Protein AF-A0A4R0ER03-F1 (afdb_monomer_lite)

Radius of gyration: 16.02 Å; chains: 1; bounding box: 37×29×44 Å

pLDDT: mean 83.57, std 12.29, range [37.12, 93.69]

Structure (mmCIF, N/CA/C/O backbone):
data_AF-A0A4R0ER03-F1
#
_entry.id   AF-A0A4R0ER03-F1
#
loop_
_atom_site.group_PDB
_atom_site.id
_atom_site.type_symbol
_atom_site.label_atom_id
_atom_site.label_alt_id
_atom_site.label_comp_id
_atom_site.label_asym_id
_atom_site.label_entity_id
_atom_site.label_seq_id
_atom_site.pdbx_PDB_ins_code
_atom_site.Cartn_x
_atom_site.Cartn_y
_atom_site.Cartn_z
_atom_site.occupancy
_atom_site.B_iso_or_equiv
_atom_site.auth_seq_id
_atom_site.auth_comp_id
_atom_site.auth_asym_id
_atom_site.auth_atom_id
_atom_site.pdbx_PDB_model_num
ATOM 1 N N . MET A 1 1 ? 11.126 8.944 -19.580 1.00 78.94 1 MET A N 1
ATOM 2 C CA . MET A 1 1 ? 9.702 8.958 -19.193 1.00 78.94 1 MET A CA 1
ATOM 3 C C . MET A 1 1 ? 9.650 8.697 -17.706 1.00 78.94 1 MET A C 1
ATOM 5 O O . MET A 1 1 ? 10.318 7.769 -17.259 1.00 78.94 1 MET A O 1
ATOM 9 N N . LYS A 1 2 ? 8.956 9.545 -16.953 1.00 84.31 2 LYS A N 1
ATOM 10 C CA . LYS A 1 2 ? 8.769 9.357 -15.510 1.00 84.31 2 LYS A CA 1
ATOM 11 C C . LYS A 1 2 ? 7.741 8.250 -15.238 1.00 84.31 2 LYS A C 1
ATOM 13 O O . LYS A 1 2 ? 6.960 7.897 -16.121 1.00 8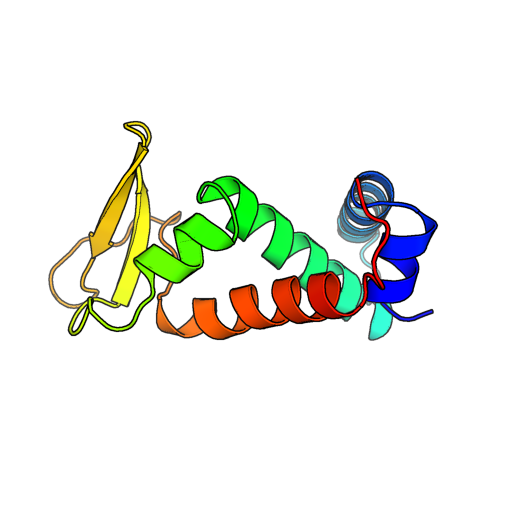4.31 2 LYS A O 1
ATOM 18 N N . ALA A 1 3 ? 7.736 7.701 -14.024 1.00 83.50 3 ALA A N 1
ATOM 19 C CA . ALA A 1 3 ? 6.836 6.611 -13.638 1.00 83.50 3 ALA A CA 1
ATOM 20 C C . ALA A 1 3 ? 5.347 6.967 -13.814 1.00 83.50 3 ALA A C 1
ATOM 22 O O . ALA A 1 3 ? 4.589 6.218 -14.426 1.00 83.50 3 ALA A O 1
ATOM 23 N N . ASN A 1 4 ? 4.947 8.146 -13.343 1.00 83.19 4 ASN A N 1
ATOM 24 C CA . ASN A 1 4 ? 3.595 8.684 -13.490 1.00 83.19 4 ASN A CA 1
ATOM 25 C C . ASN A 1 4 ? 3.194 8.893 -14.962 1.00 83.19 4 ASN A C 1
ATOM 27 O O . ASN A 1 4 ? 2.110 8.480 -15.362 1.00 83.19 4 ASN A O 1
ATOM 31 N N . GLU A 1 5 ? 4.080 9.448 -15.795 1.00 85.12 5 GLU A N 1
ATOM 32 C CA . GLU A 1 5 ? 3.847 9.596 -17.243 1.00 85.12 5 GLU A CA 1
ATOM 33 C C . GLU A 1 5 ? 3.613 8.244 -17.933 1.00 85.12 5 GLU A C 1
ATOM 35 O O . GLU A 1 5 ? 2.779 8.136 -18.832 1.00 85.12 5 GLU A O 1
ATOM 40 N N . PHE A 1 6 ? 4.337 7.202 -17.512 1.00 86.19 6 PHE A N 1
ATOM 41 C CA . PHE A 1 6 ? 4.168 5.856 -18.050 1.00 86.19 6 PHE A CA 1
ATOM 42 C C . PHE A 1 6 ? 2.779 5.295 -17.725 1.00 86.19 6 PHE A C 1
ATOM 44 O O . PHE A 1 6 ? 2.091 4.807 -18.623 1.00 86.19 6 PHE A O 1
ATOM 51 N N . VAL A 1 7 ? 2.352 5.394 -16.462 1.00 86.00 7 VAL A N 1
ATOM 52 C CA . VAL A 1 7 ? 1.028 4.924 -16.026 1.00 86.00 7 VAL A CA 1
ATOM 53 C C . VAL A 1 7 ? -0.085 5.712 -16.720 1.00 86.00 7 VAL A C 1
ATOM 55 O O . VAL A 1 7 ? -1.034 5.103 -17.200 1.00 86.00 7 VAL A O 1
ATOM 58 N N . LEU A 1 8 ? 0.049 7.035 -16.860 1.00 85.38 8 LEU A N 1
ATOM 5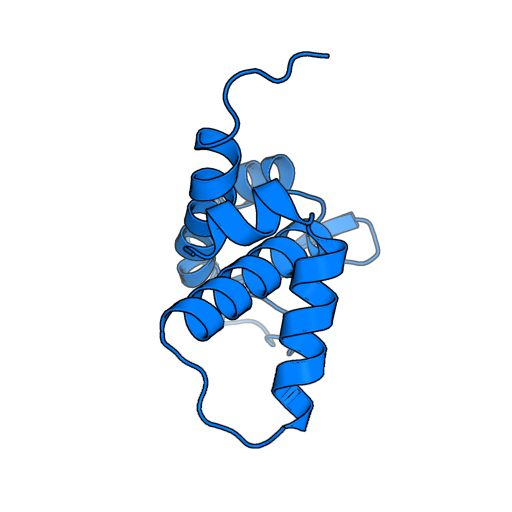9 C CA . LEU A 1 8 ? -0.927 7.863 -17.581 1.00 85.38 8 LEU A CA 1
ATOM 60 C C . LEU A 1 8 ? -1.060 7.459 -19.055 1.00 85.38 8 LEU A C 1
ATOM 62 O O . LEU A 1 8 ? -2.159 7.458 -19.602 1.00 85.38 8 LEU A O 1
ATOM 66 N N . LYS A 1 9 ? 0.054 7.110 -19.709 1.00 88.00 9 LYS A N 1
ATOM 67 C CA . LYS A 1 9 ? 0.065 6.781 -21.138 1.00 88.00 9 LYS A CA 1
ATOM 68 C C . LYS A 1 9 ? -0.403 5.357 -21.442 1.00 88.00 9 LYS A C 1
ATOM 70 O O . LYS A 1 9 ? -1.036 5.140 -22.472 1.00 88.00 9 LYS A O 1
ATOM 75 N N . TYR A 1 10 ? -0.045 4.387 -20.602 1.00 88.44 10 TYR A N 1
ATOM 76 C CA . TYR A 1 10 ? -0.236 2.959 -20.896 1.00 88.44 10 TYR A CA 1
ATOM 77 C C . TYR A 1 10 ? -1.166 2.234 -19.912 1.00 88.44 10 TYR A C 1
ATOM 79 O O . TYR A 1 10 ? -1.521 1.079 -20.147 1.00 88.44 10 TYR A O 1
ATOM 87 N N . GLY A 1 11 ? -1.571 2.894 -18.827 1.00 88.00 11 GLY A N 1
ATOM 88 C CA . GLY A 1 11 ? -2.426 2.341 -17.782 1.00 88.00 11 GLY A CA 1
ATOM 89 C C . GLY A 1 11 ? -1.690 1.471 -16.757 1.00 88.00 11 GLY A C 1
ATOM 90 O O . GLY A 1 11 ? -0.555 1.021 -16.957 1.00 88.00 11 GLY A O 1
ATOM 91 N N . TRP A 1 12 ? -2.377 1.197 -15.644 1.00 88.25 12 TRP A N 1
ATOM 92 C CA . TRP A 1 12 ? -1.865 0.374 -14.542 1.00 88.25 12 TRP A CA 1
ATOM 93 C C . TRP A 1 12 ? -1.529 -1.058 -14.965 1.00 88.25 12 TRP A C 1
ATOM 95 O O . TRP A 1 12 ? -0.512 -1.593 -14.533 1.00 88.25 12 TRP A O 1
ATOM 105 N N . ASP A 1 13 ? -2.317 -1.670 -15.851 1.00 90.00 13 ASP A N 1
ATOM 106 C CA . ASP A 1 13 ? -2.075 -3.049 -16.298 1.00 90.00 13 ASP A CA 1
ATOM 107 C C . ASP A 1 13 ? -0.776 -3.185 -17.097 1.00 90.00 13 ASP A C 1
ATOM 109 O O . ASP A 1 13 ? -0.050 -4.174 -16.975 1.00 90.00 13 ASP A O 1
ATOM 113 N N . ALA A 1 14 ? -0.440 -2.182 -17.911 1.00 88.81 14 ALA A N 1
ATOM 114 C CA . ALA A 1 14 ? 0.839 -2.151 -18.607 1.00 88.81 14 ALA A CA 1
ATOM 115 C C . ALA A 1 14 ? 2.005 -1.954 -17.629 1.00 88.81 14 ALA A C 1
ATOM 117 O O . ALA A 1 14 ? 3.017 -2.645 -17.749 1.00 88.81 14 ALA A O 1
ATOM 118 N N . ALA A 1 15 ? 1.850 -1.068 -16.640 1.00 89.94 15 ALA A N 1
ATOM 119 C CA . ALA A 1 15 ? 2.859 -0.836 -15.609 1.00 89.94 15 ALA A CA 1
ATOM 120 C C . ALA A 1 15 ? 3.127 -2.097 -14.773 1.00 89.94 15 ALA A C 1
ATOM 122 O O . ALA A 1 15 ? 4.283 -2.484 -14.607 1.00 89.94 15 ALA A O 1
ATOM 123 N N . LYS A 1 16 ? 2.071 -2.794 -14.337 1.00 90.88 16 LYS A N 1
ATOM 124 C CA . LYS A 1 16 ? 2.163 -4.072 -13.614 1.00 90.88 16 LYS A CA 1
ATOM 125 C C . LYS A 1 16 ? 2.911 -5.128 -14.420 1.00 90.88 16 LYS A C 1
ATOM 127 O O . LYS A 1 16 ? 3.867 -5.712 -13.919 1.00 90.88 16 LYS A O 1
ATOM 132 N N . ARG A 1 17 ? 2.539 -5.325 -15.691 1.00 89.25 17 ARG A N 1
ATOM 133 C CA . ARG A 1 17 ? 3.228 -6.279 -16.581 1.00 89.25 17 ARG A CA 1
ATOM 134 C C . ARG A 1 17 ? 4.705 -5.944 -16.756 1.00 89.25 17 ARG A C 1
ATOM 136 O O . ARG A 1 17 ? 5.537 -6.845 -16.736 1.00 89.25 17 ARG A O 1
ATOM 143 N N . LEU A 1 18 ? 5.042 -4.663 -16.909 1.00 88.38 18 LEU A N 1
ATOM 144 C CA . LEU A 1 18 ? 6.432 -4.238 -17.053 1.00 88.38 18 LEU A CA 1
ATOM 145 C C . LEU A 1 18 ? 7.246 -4.524 -15.782 1.00 88.38 18 LEU A C 1
ATOM 147 O O . LEU A 1 18 ? 8.347 -5.065 -15.870 1.00 88.38 18 LEU A O 1
ATOM 151 N N . VAL A 1 19 ? 6.697 -4.200 -14.608 1.00 88.56 19 VAL A N 1
ATOM 152 C CA . VAL A 1 19 ? 7.339 -4.479 -13.314 1.00 88.56 19 VAL A CA 1
ATOM 153 C C . VAL A 1 19 ? 7.516 -5.983 -13.102 1.00 88.56 19 VAL A C 1
ATOM 155 O O . VAL A 1 19 ? 8.588 -6.412 -12.674 1.00 88.56 19 VAL A O 1
ATOM 158 N N . GLU A 1 20 ? 6.516 -6.791 -13.449 1.00 87.69 20 GLU A N 1
ATOM 159 C CA . GLU A 1 20 ? 6.575 -8.248 -13.314 1.00 87.69 20 GLU A CA 1
ATOM 160 C C . GLU A 1 20 ? 7.632 -8.867 -14.237 1.00 87.69 20 GLU A C 1
ATOM 162 O O . GLU A 1 20 ? 8.470 -9.652 -13.789 1.00 87.69 20 GLU A O 1
ATOM 167 N N . ASN A 1 21 ? 7.679 -8.446 -15.503 1.00 85.38 21 ASN A N 1
ATOM 168 C CA . ASN A 1 21 ? 8.712 -8.884 -16.444 1.00 85.38 21 ASN A CA 1
ATOM 169 C C . ASN A 1 21 ? 10.114 -8.537 -15.931 1.00 85.38 21 ASN A C 1
ATOM 171 O O . ASN A 1 21 ? 11.033 -9.350 -16.005 1.00 85.38 21 ASN A O 1
ATOM 175 N N . ASN A 1 22 ? 10.273 -7.353 -15.342 1.00 84.12 22 ASN A N 1
ATOM 176 C CA . ASN A 1 22 ? 11.549 -6.900 -14.809 1.00 84.12 22 ASN A CA 1
ATOM 177 C C . ASN A 1 22 ? 12.057 -7.754 -13.635 1.00 84.12 22 ASN A C 1
ATOM 179 O O . ASN A 1 22 ? 13.266 -7.983 -13.557 1.00 84.12 22 ASN A O 1
ATOM 183 N N . LYS A 1 23 ? 11.177 -8.302 -12.781 1.00 78.25 23 LYS A N 1
ATOM 184 C CA . LYS A 1 23 ? 11.570 -9.211 -11.680 1.00 78.25 23 LYS A CA 1
ATOM 185 C C . LYS A 1 23 ? 12.328 -10.451 -12.172 1.00 78.25 23 LYS A C 1
ATOM 187 O O . LYS A 1 23 ? 13.211 -10.939 -11.476 1.00 78.25 23 LYS A O 1
ATOM 192 N N . HIS A 1 24 ? 12.022 -10.923 -13.379 1.00 75.50 24 HIS A N 1
ATOM 193 C CA . HIS A 1 24 ? 12.552 -12.170 -13.937 1.00 75.50 24 HIS A CA 1
ATOM 194 C C . HIS A 1 24 ? 13.841 -11.986 -14.752 1.00 75.50 24 HIS A C 1
ATOM 196 O O . HIS A 1 24 ? 14.455 -12.963 -15.169 1.00 75.50 24 HIS A O 1
ATOM 202 N N . THR A 1 25 ? 14.266 -10.742 -14.994 1.00 74.69 25 THR A N 1
ATOM 203 C CA . THR A 1 25 ? 15.389 -10.444 -15.904 1.00 74.69 25 THR A CA 1
ATOM 204 C C . THR A 1 25 ? 16.765 -10.419 -15.239 1.00 74.69 25 THR A C 1
ATOM 206 O O . THR A 1 25 ? 17.766 -10.356 -15.945 1.00 74.69 25 THR A O 1
ATOM 209 N N . GLY A 1 26 ? 16.847 -10.435 -13.902 1.00 73.00 26 GLY A N 1
ATOM 210 C CA . GLY A 1 26 ? 18.121 -10.405 -13.162 1.00 73.00 26 GLY A CA 1
ATOM 211 C C . GLY A 1 26 ? 18.976 -9.146 -13.382 1.00 73.00 26 GLY A C 1
ATOM 212 O O . GLY A 1 26 ? 20.111 -9.088 -12.915 1.00 73.00 26 GLY A O 1
ATOM 213 N N . ARG A 1 27 ? 18.455 -8.138 -14.095 1.00 83.25 27 ARG A N 1
ATOM 214 C CA . ARG A 1 27 ? 19.165 -6.900 -14.435 1.00 83.25 27 ARG A CA 1
ATOM 215 C C . ARG A 1 27 ? 18.949 -5.821 -13.380 1.00 83.25 27 ARG A C 1
ATOM 217 O O . ARG A 1 27 ? 17.891 -5.742 -12.756 1.00 83.25 27 ARG A O 1
ATOM 224 N N . THR A 1 28 ? 19.922 -4.926 -13.253 1.00 81.81 28 THR A N 1
ATOM 225 C CA . THR A 1 28 ? 19.773 -3.701 -12.463 1.00 81.81 28 THR A CA 1
ATOM 226 C C . THR A 1 28 ? 18.710 -2.804 -13.095 1.00 81.81 28 THR A C 1
ATOM 228 O O . THR A 1 28 ? 18.779 -2.494 -14.286 1.00 81.81 28 THR A O 1
ATOM 231 N N . LEU A 1 29 ? 17.722 -2.395 -12.299 1.00 83.31 29 LEU A N 1
ATOM 232 C CA . LEU A 1 29 ? 16.693 -1.450 -12.729 1.00 83.31 29 LEU A CA 1
ATOM 233 C C . LEU A 1 29 ? 17.279 -0.046 -12.826 1.00 83.31 29 LEU A C 1
ATOM 235 O O . LEU A 1 29 ? 18.042 0.380 -11.957 1.00 83.31 29 LEU A O 1
ATOM 239 N N . SER A 1 30 ? 16.886 0.692 -13.859 1.00 86.44 30 SER A N 1
ATOM 240 C CA . SER A 1 30 ? 17.171 2.120 -13.910 1.00 86.44 30 SER A CA 1
ATOM 241 C C . SER A 1 30 ? 16.395 2.862 -12.805 1.00 86.44 30 SER A C 1
ATOM 243 O O . SER A 1 30 ? 15.372 2.362 -12.324 1.00 86.44 30 SER A O 1
ATOM 245 N N . PRO A 1 31 ? 16.812 4.078 -12.408 1.00 85.88 31 PRO A N 1
ATOM 246 C CA . PRO A 1 31 ? 16.091 4.863 -11.403 1.00 85.88 31 PRO A CA 1
ATOM 247 C C . PRO A 1 31 ? 14.600 5.052 -11.723 1.00 85.88 31 PRO A C 1
ATOM 249 O O . PRO A 1 31 ? 13.759 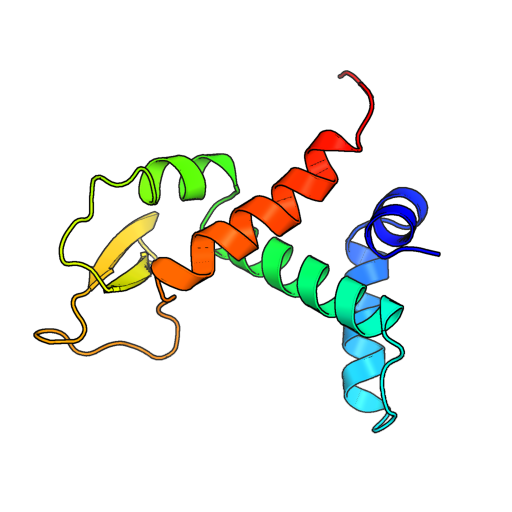4.909 -10.842 1.00 85.88 31 PRO A O 1
ATOM 252 N N . SER A 1 32 ? 14.250 5.280 -12.994 1.00 84.44 32 SER A N 1
ATOM 253 C CA . SER A 1 32 ? 12.852 5.435 -13.416 1.00 84.44 32 SER A CA 1
ATOM 254 C C . SER A 1 32 ? 12.053 4.131 -13.331 1.00 84.44 32 SER A C 1
ATOM 256 O O . SER A 1 32 ? 10.857 4.148 -13.060 1.00 84.44 32 SER A O 1
ATOM 258 N N . GLU A 1 33 ? 12.701 2.986 -13.565 1.00 85.25 33 GLU A N 1
ATOM 259 C CA . GLU A 1 33 ? 12.073 1.667 -13.417 1.00 85.25 33 GLU A CA 1
ATOM 260 C C . GLU A 1 33 ? 11.861 1.314 -11.944 1.00 85.25 33 GLU A C 1
ATOM 262 O O . GLU A 1 33 ? 10.853 0.699 -11.597 1.00 85.25 33 GLU A O 1
ATOM 267 N N . LEU A 1 34 ? 12.779 1.739 -11.073 1.00 87.81 34 LEU A N 1
ATOM 268 C CA . LEU A 1 34 ? 12.641 1.610 -9.626 1.00 87.81 34 LEU A CA 1
ATOM 269 C C . LEU A 1 34 ? 11.485 2.471 -9.095 1.00 87.81 34 LEU A C 1
ATOM 271 O O . LEU A 1 34 ? 10.698 2.001 -8.277 1.00 87.81 34 LEU A O 1
ATOM 275 N N . GLU A 1 35 ? 11.351 3.707 -9.582 1.00 88.75 35 GLU A N 1
ATOM 276 C CA . GLU A 1 35 ? 10.211 4.576 -9.264 1.00 88.75 35 GLU A CA 1
ATOM 277 C C . GLU A 1 35 ? 8.887 3.973 -9.734 1.00 88.75 35 GLU A C 1
ATOM 279 O O . GLU A 1 35 ? 7.920 3.961 -8.974 1.00 88.75 35 GLU A O 1
ATOM 284 N N . LEU A 1 36 ? 8.845 3.423 -10.952 1.00 89.50 36 LEU A N 1
ATOM 285 C CA . LEU A 1 36 ? 7.650 2.759 -11.471 1.00 89.50 36 LEU A CA 1
ATOM 286 C C . LEU A 1 36 ? 7.283 1.533 -10.636 1.00 89.50 36 LEU A C 1
ATOM 288 O O . LEU A 1 36 ? 6.117 1.353 -10.297 1.00 89.50 36 LEU A O 1
ATOM 292 N N . LYS A 1 37 ? 8.277 0.720 -10.264 1.00 90.81 37 LYS A N 1
ATOM 293 C CA . LYS A 1 37 ? 8.085 -0.418 -9.365 1.00 90.81 37 LYS A CA 1
ATOM 294 C C . LYS A 1 37 ? 7.487 0.029 -8.030 1.00 90.81 37 LYS A C 1
ATOM 296 O O . LYS A 1 37 ? 6.469 -0.522 -7.627 1.00 90.81 37 LYS A O 1
ATOM 301 N N . ARG A 1 38 ? 8.066 1.055 -7.393 1.00 90.81 38 ARG A N 1
ATOM 302 C CA . ARG A 1 38 ? 7.561 1.605 -6.124 1.00 90.81 38 ARG A CA 1
ATOM 303 C C . ARG A 1 38 ? 6.111 2.069 -6.250 1.00 90.81 38 ARG A C 1
ATOM 305 O O . ARG A 1 38 ? 5.289 1.720 -5.413 1.00 90.81 38 ARG A O 1
ATOM 312 N N . LEU A 1 39 ? 5.795 2.813 -7.310 1.00 90.75 39 LEU A N 1
ATOM 313 C CA . LEU A 1 39 ? 4.452 3.340 -7.548 1.00 90.75 39 LEU A CA 1
ATOM 314 C C . LEU A 1 39 ? 3.418 2.218 -7.746 1.00 90.75 39 LEU A C 1
ATOM 316 O O . LEU A 1 39 ? 2.331 2.278 -7.175 1.00 90.75 39 LEU A O 1
ATOM 320 N N . VAL A 1 40 ? 3.764 1.179 -8.514 1.00 91.56 40 VAL A N 1
ATOM 321 C CA . VAL A 1 40 ? 2.907 -0.004 -8.708 1.00 91.56 40 VAL A CA 1
ATOM 322 C C . VAL A 1 40 ? 2.688 -0.746 -7.390 1.00 91.56 40 VAL A C 1
ATOM 324 O O . VAL A 1 40 ? 1.548 -1.065 -7.066 1.00 91.56 40 VAL A O 1
ATOM 327 N N . GLU A 1 41 ? 3.743 -0.971 -6.606 1.00 91.69 41 GLU A N 1
ATOM 328 C CA . GLU A 1 41 ? 3.646 -1.639 -5.303 1.00 91.69 41 GLU A CA 1
ATOM 329 C C . GLU A 1 41 ? 2.769 -0.846 -4.322 1.00 91.69 41 GLU A C 1
ATOM 331 O O . GLU A 1 41 ? 1.908 -1.426 -3.661 1.00 91.69 41 GLU A O 1
ATOM 336 N N . SER A 1 42 ? 2.924 0.481 -4.264 1.00 91.38 42 SER A N 1
ATOM 337 C CA . SER A 1 42 ? 2.078 1.355 -3.443 1.00 91.38 42 SER A CA 1
ATOM 338 C C . SER A 1 42 ? 0.610 1.305 -3.863 1.00 91.38 42 SER A C 1
ATOM 340 O O . SER A 1 42 ? -0.262 1.143 -3.010 1.00 91.38 42 SER A O 1
ATOM 342 N N . HIS A 1 43 ? 0.332 1.381 -5.165 1.00 91.06 43 HIS A N 1
ATOM 343 C CA . HIS A 1 43 ? -1.027 1.293 -5.690 1.00 91.06 43 HIS A CA 1
ATOM 344 C C . HIS A 1 43 ? -1.675 -0.063 -5.374 1.00 91.06 43 HIS A C 1
ATOM 346 O O . HIS A 1 43 ? -2.792 -0.117 -4.868 1.00 91.06 43 HIS A O 1
ATOM 352 N N . GLU A 1 44 ? -0.977 -1.176 -5.613 1.00 92.00 44 GLU A N 1
ATOM 353 C CA . GLU A 1 44 ? -1.494 -2.513 -5.293 1.00 92.00 44 GLU A CA 1
ATOM 354 C C . GLU A 1 44 ? -1.761 -2.705 -3.802 1.00 92.00 44 GLU A C 1
ATOM 356 O O . GLU A 1 44 ? -2.724 -3.375 -3.424 1.00 92.00 44 GLU A O 1
ATOM 361 N N . LEU A 1 45 ? -0.918 -2.128 -2.950 1.00 91.75 45 LEU A N 1
ATOM 362 C CA . LEU A 1 45 ? -1.081 -2.218 -1.510 1.00 91.75 45 LEU A CA 1
ATOM 363 C C . LEU A 1 45 ? -2.310 -1.438 -1.026 1.00 91.75 45 LEU A C 1
ATOM 365 O O . LEU A 1 45 ? -3.078 -1.949 -0.212 1.00 91.75 45 LEU A O 1
ATOM 369 N N . VAL A 1 46 ? -2.532 -0.234 -1.558 1.00 91.94 46 VAL A N 1
ATOM 370 C CA . VAL A 1 46 ? -3.725 0.574 -1.264 1.00 91.94 46 VAL A CA 1
ATOM 371 C C . VAL A 1 46 ? -4.999 -0.129 -1.735 1.00 91.94 46 VAL A C 1
ATOM 373 O O . VAL A 1 46 ? -5.966 -0.211 -0.976 1.00 91.94 46 VAL A O 1
ATOM 376 N N . GLU A 1 47 ? -4.989 -0.706 -2.937 1.00 91.50 47 GLU A N 1
ATOM 377 C CA . GLU A 1 47 ? -6.116 -1.484 -3.465 1.00 91.50 47 GLU A CA 1
ATOM 378 C C . GLU A 1 47 ? -6.441 -2.695 -2.577 1.00 91.50 47 GLU A C 1
ATOM 380 O O . GLU A 1 47 ? -7.598 -2.911 -2.214 1.00 91.50 47 GLU A O 1
ATOM 385 N N . LYS A 1 48 ? -5.422 -3.444 -2.127 1.00 91.12 48 LYS A N 1
ATOM 386 C CA . LYS A 1 48 ? -5.594 -4.583 -1.201 1.00 91.12 48 LYS A CA 1
ATOM 387 C C . LYS A 1 48 ? -6.208 -4.188 0.142 1.00 91.12 48 LYS A C 1
ATOM 389 O O . LYS A 1 48 ? -6.871 -5.009 0.771 1.00 91.12 48 LYS A O 1
ATOM 394 N N . LEU A 1 49 ? -6.005 -2.950 0.582 1.00 91.88 49 LEU A N 1
ATOM 395 C CA . LEU A 1 49 ? -6.589 -2.415 1.812 1.00 91.88 49 LEU A CA 1
ATOM 396 C C . LEU A 1 49 ? -7.958 -1.752 1.586 1.00 91.88 49 LEU A C 1
ATOM 398 O O . LEU A 1 49 ? -8.550 -1.198 2.510 1.00 91.88 49 LEU A O 1
ATOM 402 N N . GLY A 1 50 ? -8.523 -1.863 0.385 1.00 90.19 50 GLY A N 1
ATOM 403 C CA . GLY A 1 50 ? -9.862 -1.367 0.082 1.00 90.19 50 GLY A CA 1
ATOM 404 C C . GLY A 1 50 ? -9.898 0.094 -0.364 1.00 90.19 50 GLY A C 1
ATOM 405 O O . GLY A 1 50 ? -10.928 0.745 -0.176 1.00 90.19 50 GLY A O 1
ATOM 406 N N . GLY A 1 51 ? -8.800 0.593 -0.940 1.00 91.38 51 GLY A N 1
ATOM 407 C CA . GLY A 1 51 ? -8.736 1.855 -1.679 1.00 91.38 51 GLY A CA 1
ATOM 408 C C . GLY A 1 51 ? -8.233 3.058 -0.875 1.00 91.38 51 GLY A C 1
ATOM 409 O O . GLY A 1 51 ? -8.274 3.086 0.359 1.00 91.38 51 GLY A O 1
ATOM 410 N N . LEU A 1 52 ? -7.780 4.088 -1.600 1.00 90.19 52 LEU A N 1
ATOM 411 C CA . LEU A 1 52 ? -7.067 5.251 -1.052 1.00 90.19 52 LEU A CA 1
ATOM 412 C C . LEU A 1 52 ? -7.861 5.983 0.034 1.00 90.19 52 LEU A C 1
ATOM 414 O O . LEU A 1 52 ? -7.372 6.179 1.145 1.00 90.19 52 LEU A O 1
ATOM 418 N N . GLU A 1 53 ? -9.115 6.326 -0.253 1.00 89.75 53 GLU A N 1
ATOM 419 C CA . GLU A 1 53 ? -9.986 7.047 0.683 1.00 89.75 53 GLU A CA 1
ATOM 420 C C . GLU A 1 53 ? -10.223 6.275 1.981 1.00 89.75 53 GLU A C 1
ATOM 422 O O . GLU A 1 53 ? -10.310 6.847 3.071 1.00 89.75 53 GLU A O 1
ATOM 427 N N . ARG A 1 54 ? -10.311 4.949 1.878 1.00 90.50 54 ARG A N 1
ATOM 428 C CA . ARG A 1 54 ? -10.540 4.085 3.028 1.00 90.50 54 ARG A CA 1
ATOM 429 C C . ARG A 1 54 ? -9.298 4.005 3.908 1.00 90.50 54 ARG A C 1
ATOM 431 O O . ARG A 1 54 ? -9.418 4.076 5.129 1.00 90.50 54 ARG A O 1
ATOM 438 N N . VAL A 1 55 ? -8.126 3.877 3.290 1.00 90.38 55 VAL A N 1
ATOM 439 C CA . VAL A 1 55 ? -6.825 3.878 3.971 1.00 90.38 55 VAL A CA 1
ATOM 440 C C . VAL A 1 55 ? -6.579 5.222 4.658 1.00 90.38 55 VAL A C 1
ATOM 442 O O . VAL A 1 55 ? -6.249 5.247 5.839 1.00 90.38 55 VAL A O 1
ATOM 445 N N . LYS A 1 56 ? -6.817 6.347 3.974 1.00 88.69 56 LYS A N 1
ATOM 446 C CA . LYS A 1 56 ? -6.645 7.693 4.548 1.00 88.69 56 LYS A CA 1
ATOM 447 C C . LYS A 1 56 ? -7.487 7.905 5.801 1.00 88.69 56 LYS A C 1
ATOM 449 O O . LYS A 1 56 ? -6.987 8.419 6.795 1.00 88.69 56 LYS A O 1
ATOM 454 N N . LYS A 1 57 ? -8.748 7.462 5.781 1.00 87.88 57 LYS A N 1
ATOM 455 C CA . LYS A 1 57 ? -9.631 7.512 6.959 1.00 87.88 57 LYS A CA 1
ATOM 456 C C . LYS A 1 57 ? -9.158 6.604 8.092 1.00 87.88 57 LYS A C 1
ATOM 458 O O . LYS A 1 57 ? -9.381 6.926 9.250 1.00 87.88 57 LYS A O 1
ATOM 463 N N . ALA A 1 58 ? -8.542 5.471 7.767 1.00 85.50 58 ALA A N 1
ATOM 464 C CA . ALA A 1 58 ? -8.022 4.544 8.764 1.00 85.50 58 ALA A CA 1
ATOM 465 C C . ALA A 1 58 ? -6.733 5.059 9.425 1.00 85.50 58 ALA A C 1
ATOM 467 O O . ALA A 1 58 ? -6.513 4.806 10.602 1.00 85.50 58 ALA A O 1
ATOM 468 N N . ILE A 1 59 ? -5.894 5.802 8.701 1.00 82.81 59 ILE A N 1
ATOM 469 C CA . ILE A 1 59 ? -4.575 6.268 9.171 1.00 82.81 59 ILE A CA 1
ATOM 470 C C . ILE A 1 59 ? -4.631 7.734 9.646 1.00 82.81 59 ILE A C 1
ATOM 472 O O . ILE A 1 59 ? -3.613 8.399 9.787 1.00 82.81 59 ILE A O 1
ATOM 476 N N . ASP A 1 60 ? -5.819 8.248 9.972 1.00 78.75 60 ASP A N 1
ATOM 477 C CA . ASP A 1 60 ? -6.090 9.656 10.315 1.00 78.75 60 ASP A CA 1
ATOM 478 C C . ASP A 1 60 ? -5.488 10.156 11.653 1.00 78.75 60 ASP A C 1
ATOM 480 O O . ASP A 1 60 ? -5.946 11.145 12.224 1.00 78.75 60 ASP A O 1
ATOM 484 N N . GLY A 1 61 ? -4.454 9.488 12.171 1.00 70.19 61 GLY A N 1
ATOM 485 C CA . GLY A 1 61 ? -3.732 9.872 13.384 1.00 70.19 61 GLY A CA 1
ATOM 486 C C . GLY A 1 61 ? -4.422 9.479 14.691 1.00 70.19 61 GLY A C 1
ATOM 487 O O . GLY A 1 61 ? -3.862 9.712 15.758 1.00 70.19 61 GLY A O 1
ATOM 488 N N . LYS A 1 62 ? -5.601 8.843 14.642 1.00 74.25 62 LYS A N 1
ATOM 489 C CA . LYS A 1 62 ? -6.326 8.389 15.845 1.00 74.25 62 LYS A CA 1
ATOM 490 C C . LYS A 1 62 ? -5.762 7.118 16.482 1.00 74.25 62 LYS A C 1
ATOM 492 O O . LYS A 1 62 ? -6.087 6.814 17.625 1.00 74.25 62 LYS A O 1
ATOM 497 N N . HIS A 1 63 ? -4.906 6.389 15.773 1.00 73.25 63 HIS A N 1
ATOM 498 C CA . HIS A 1 63 ? -4.362 5.095 16.196 1.00 73.25 63 HIS A CA 1
ATOM 499 C C . HIS A 1 63 ? -3.016 5.246 16.925 1.00 73.25 63 HIS A C 1
ATOM 501 O O . HIS A 1 63 ? -2.029 4.601 16.578 1.00 73.25 63 HIS A O 1
ATOM 507 N N . ILE A 1 64 ? -2.969 6.129 17.927 1.00 69.75 64 ILE A N 1
ATOM 508 C CA . ILE A 1 64 ? -1.775 6.353 18.756 1.00 69.75 64 ILE A CA 1
ATOM 509 C C . ILE A 1 64 ? -1.473 5.075 19.554 1.00 69.75 64 ILE A C 1
ATOM 511 O O . ILE A 1 64 ? -2.360 4.535 20.208 1.00 69.75 64 ILE A O 1
ATOM 515 N N . GLY A 1 65 ? -0.224 4.603 19.499 1.00 78.12 65 GLY A N 1
ATOM 516 C CA . GLY A 1 65 ? 0.236 3.384 20.181 1.00 78.12 65 GLY A CA 1
ATOM 517 C C . GLY A 1 65 ? 0.237 2.127 19.306 1.00 78.12 65 GLY A C 1
ATOM 518 O O . GLY A 1 65 ? 0.936 1.175 19.622 1.00 78.12 65 GLY A O 1
ATOM 519 N N . TYR A 1 66 ? -0.454 2.137 18.165 1.00 87.00 66 TYR A N 1
ATOM 520 C CA . TYR A 1 66 ? -0.359 1.049 17.194 1.00 87.00 66 TYR A CA 1
ATOM 521 C C . TYR A 1 66 ? 0.817 1.263 16.242 1.00 87.00 66 TYR A C 1
ATOM 523 O O . TYR A 1 66 ? 1.177 2.389 15.896 1.00 87.00 66 TYR A O 1
ATOM 531 N N . THR A 1 67 ? 1.399 0.160 15.781 1.00 89.25 67 THR A N 1
ATOM 532 C CA . THR A 1 67 ? 2.554 0.166 14.869 1.00 89.25 67 THR A CA 1
ATOM 533 C C . THR A 1 67 ? 2.218 -0.450 13.522 1.00 89.25 67 THR A C 1
ATOM 535 O O . THR A 1 67 ? 2.724 0.012 12.500 1.00 89.25 67 THR A 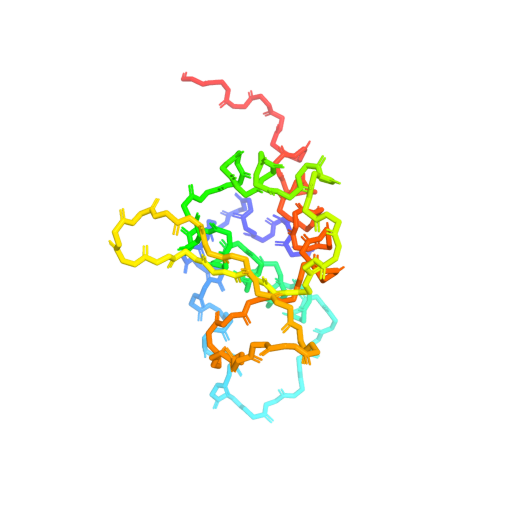O 1
ATOM 538 N N . HIS A 1 68 ? 1.333 -1.449 13.504 1.00 91.44 68 HIS A N 1
ATOM 539 C CA . HIS A 1 68 ? 0.961 -2.182 12.305 1.00 91.44 68 HIS A CA 1
ATOM 540 C C . HIS A 1 68 ? -0.551 -2.242 12.135 1.00 91.44 68 HIS A C 1
ATOM 542 O O . HIS A 1 68 ? -1.312 -2.111 13.092 1.00 91.44 68 HIS A O 1
ATOM 548 N N . PHE A 1 69 ? -0.993 -2.460 10.903 1.00 92.81 69 PHE A N 1
ATOM 549 C CA . PHE A 1 69 ? -2.395 -2.683 10.602 1.00 92.81 69 PHE A CA 1
ATOM 550 C C . PHE A 1 69 ? -2.570 -3.569 9.370 1.00 92.81 69 PHE A C 1
ATOM 552 O O . PHE A 1 69 ? -1.682 -3.676 8.525 1.00 92.81 69 PHE A O 1
ATOM 559 N N . TYR A 1 70 ? -3.729 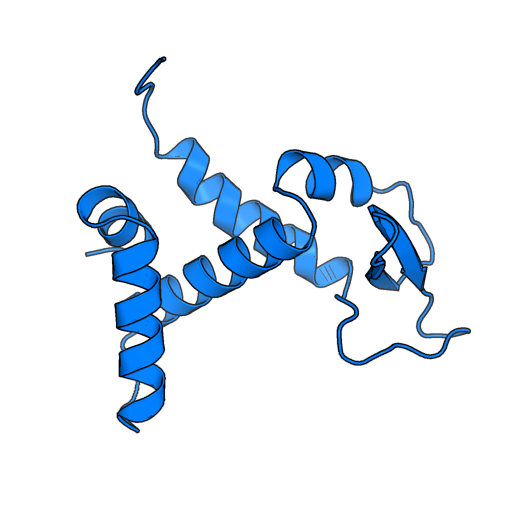-4.203 9.250 1.00 92.88 70 TYR A N 1
ATOM 560 C CA . TYR A 1 70 ? -4.123 -4.921 8.041 1.00 92.88 70 TYR A CA 1
ATOM 561 C C . TYR A 1 70 ? -5.639 -4.901 7.862 1.00 92.88 70 TYR A C 1
ATOM 563 O O . TYR A 1 70 ? -6.391 -4.631 8.802 1.00 92.88 70 TYR A O 1
ATOM 571 N N . LEU A 1 71 ? -6.097 -5.187 6.642 1.00 93.69 71 LEU A N 1
ATOM 572 C CA . LEU A 1 71 ? -7.510 -5.405 6.355 1.00 93.69 71 LEU A CA 1
ATOM 573 C C . LEU A 1 71 ? -7.833 -6.893 6.528 1.00 93.69 71 LEU A C 1
ATOM 575 O O . LEU A 1 71 ? -7.363 -7.731 5.760 1.00 93.69 71 LEU A O 1
ATOM 579 N N . HIS A 1 72 ? -8.634 -7.225 7.536 1.00 93.00 72 HIS A N 1
ATOM 580 C CA . HIS A 1 72 ? -9.085 -8.593 7.765 1.00 93.00 72 HIS A CA 1
ATOM 581 C C . HIS A 1 72 ? -10.142 -9.002 6.722 1.00 93.00 72 HIS A C 1
ATOM 583 O O . HIS A 1 72 ? -10.854 -8.162 6.170 1.00 93.00 72 HIS A O 1
ATOM 589 N N . SER A 1 73 ? -10.294 -10.307 6.477 1.00 89.62 73 SER A N 1
ATOM 590 C CA . SER A 1 73 ? -11.215 -10.870 5.470 1.00 89.62 73 SER A CA 1
ATOM 591 C C . SER A 1 73 ? -12.691 -10.507 5.688 1.00 89.62 73 SER A C 1
ATOM 593 O O . SER A 1 73 ? -13.474 -10.476 4.745 1.00 89.62 73 SER A O 1
ATOM 595 N N . ASN A 1 74 ? -13.070 -10.166 6.922 1.00 92.12 74 ASN A N 1
ATOM 596 C CA . ASN A 1 74 ? -14.395 -9.633 7.268 1.00 92.12 74 ASN A CA 1
ATOM 597 C C . ASN A 1 74 ? -14.581 -8.147 6.888 1.00 92.12 74 ASN A C 1
ATOM 599 O O . ASN A 1 74 ? -15.591 -7.540 7.245 1.00 92.12 74 ASN A O 1
ATOM 603 N N . GLY A 1 75 ? -13.594 -7.545 6.222 1.00 89.81 75 GLY A N 1
ATOM 604 C CA . GLY A 1 75 ? -13.607 -6.162 5.773 1.00 89.81 75 GLY A CA 1
ATOM 605 C C . GLY A 1 75 ? -13.363 -5.138 6.878 1.00 89.81 75 GLY A C 1
ATOM 606 O O . GLY A 1 75 ? -13.690 -3.974 6.669 1.00 89.81 75 GLY A O 1
ATOM 607 N N . ARG A 1 76 ? -12.830 -5.513 8.047 1.00 91.25 76 ARG A N 1
ATOM 608 C CA . ARG A 1 76 ? -12.477 -4.568 9.121 1.00 91.25 76 ARG A CA 1
ATOM 609 C C . ARG A 1 76 ? -10.967 -4.394 9.221 1.00 91.25 76 ARG A C 1
ATOM 611 O O . ARG A 1 76 ? -10.221 -5.353 9.046 1.00 91.25 76 ARG A O 1
ATOM 618 N N . TYR A 1 77 ? -10.532 -3.173 9.522 1.00 92.19 77 TYR A N 1
ATOM 619 C CA . TYR A 1 77 ? -9.137 -2.935 9.867 1.00 92.19 77 TYR A CA 1
ATOM 620 C C . TYR A 1 77 ? -8.844 -3.465 11.261 1.00 92.19 77 TYR A C 1
ATOM 622 O O . TYR A 1 77 ? -9.630 -3.266 12.189 1.00 92.19 77 TYR A O 1
ATOM 630 N N . VAL A 1 78 ? -7.700 -4.122 11.382 1.00 91.69 78 VAL A N 1
ATOM 631 C CA . VAL A 1 78 ? -7.132 -4.567 12.647 1.00 91.69 78 VAL A CA 1
ATOM 632 C C . VAL A 1 78 ? -5.837 -3.801 12.842 1.00 91.69 78 VAL A C 1
ATOM 634 O O . VAL A 1 78 ? -5.017 -3.749 11.927 1.00 91.69 78 VAL A O 1
ATOM 637 N N . PHE A 1 79 ? -5.678 -3.206 14.018 1.00 91.88 79 PHE A N 1
ATOM 638 C CA . PHE A 1 79 ? -4.489 -2.462 14.416 1.00 91.88 79 PHE A CA 1
ATOM 639 C C . PHE A 1 79 ? -3.761 -3.245 15.500 1.00 91.88 79 PHE A C 1
ATOM 641 O O . PHE A 1 79 ? -4.404 -3.797 16.390 1.00 91.88 79 PHE A O 1
ATOM 648 N N . LEU A 1 80 ? -2.439 -3.311 15.381 1.00 91.19 80 LEU A N 1
ATOM 649 C CA . LEU A 1 80 ? -1.569 -4.135 16.210 1.00 91.19 80 LEU A CA 1
ATOM 650 C C . LEU A 1 80 ? -0.423 -3.299 16.775 1.00 91.19 80 LEU A C 1
ATOM 652 O O . LEU A 1 80 ? 0.135 -2.424 16.096 1.00 91.19 80 LEU A O 1
ATOM 656 N N . ASP A 1 81 ? -0.068 -3.583 18.018 1.00 88.31 81 ASP A N 1
ATOM 657 C CA . ASP A 1 81 ? 1.097 -3.023 18.688 1.00 88.31 81 ASP A CA 1
ATOM 658 C C . ASP A 1 81 ? 2.252 -4.034 18.663 1.00 88.31 81 ASP A C 1
ATOM 660 O O . ASP A 1 81 ? 2.121 -5.169 19.106 1.00 88.31 81 ASP A O 1
ATOM 664 N N . HIS A 1 82 ? 3.416 -3.610 18.171 1.00 83.25 82 HIS A N 1
ATOM 665 C CA . HIS A 1 82 ? 4.615 -4.438 18.066 1.00 83.25 82 HIS A CA 1
ATOM 666 C C . HIS A 1 82 ? 5.143 -4.874 19.440 1.00 83.25 82 HIS A C 1
ATOM 668 O O . HIS A 1 82 ? 5.876 -5.855 19.534 1.00 83.25 82 HIS A O 1
ATOM 674 N N . TYR A 1 83 ? 4.802 -4.147 20.506 1.00 78.88 83 TYR A N 1
ATOM 675 C CA . TYR A 1 83 ? 5.245 -4.475 21.860 1.00 78.88 83 TYR A CA 1
ATOM 676 C C . TYR A 1 83 ? 4.372 -5.525 22.556 1.00 78.88 83 TYR A C 1
ATOM 678 O O . TYR A 1 83 ? 4.823 -6.115 23.538 1.00 78.88 83 TYR A O 1
ATOM 686 N N . VAL A 1 84 ? 3.146 -5.754 22.077 1.00 79.69 84 VAL A N 1
ATOM 687 C CA . VAL A 1 84 ? 2.139 -6.560 22.790 1.00 79.69 84 VAL A CA 1
ATOM 688 C C . VAL A 1 84 ? 1.558 -7.678 21.921 1.00 79.69 84 VAL A C 1
ATOM 690 O O . VAL A 1 84 ? 1.221 -8.739 22.444 1.00 79.69 84 VAL A O 1
ATOM 693 N N . ASP A 1 85 ? 1.488 -7.483 20.604 1.00 87.44 85 ASP A N 1
ATOM 694 C CA . ASP A 1 85 ? 0.817 -8.390 19.679 1.00 87.44 85 ASP A CA 1
ATOM 695 C C . ASP A 1 85 ? 1.791 -9.203 18.816 1.00 87.44 85 ASP A C 1
ATOM 697 O O . ASP A 1 85 ? 2.899 -8.781 18.480 1.00 87.44 85 ASP A O 1
ATOM 701 N N . PHE A 1 86 ? 1.327 -10.373 18.371 1.00 88.56 86 PHE A N 1
ATOM 702 C CA . PHE A 1 86 ? 1.947 -11.077 17.252 1.00 88.56 86 PHE A CA 1
ATOM 703 C C . PHE A 1 86 ? 1.643 -10.330 15.949 1.00 88.56 86 PHE A C 1
ATOM 705 O O . PHE A 1 86 ? 0.478 -10.155 15.585 1.00 88.56 86 PHE A O 1
ATOM 712 N N . ILE A 1 87 ? 2.690 -9.927 15.229 1.00 90.31 87 ILE A N 1
ATOM 713 C CA . ILE A 1 87 ? 2.564 -9.229 13.948 1.00 90.31 87 ILE A CA 1
ATOM 714 C C . ILE A 1 87 ? 2.604 -10.260 12.815 1.00 90.31 87 ILE A C 1
ATOM 716 O O . ILE A 1 87 ? 3.654 -10.857 12.581 1.00 90.31 87 ILE A O 1
ATOM 720 N N . PRO A 1 88 ? 1.489 -10.497 12.103 1.00 90.19 88 PRO A N 1
ATOM 721 C CA . PRO A 1 88 ? 1.494 -11.412 10.976 1.00 90.19 88 PRO A CA 1
ATOM 722 C C . PRO A 1 88 ? 2.222 -10.789 9.778 1.00 90.19 88 PRO A C 1
ATOM 724 O O . PRO A 1 88 ? 2.158 -9.579 9.571 1.00 90.19 88 PRO A O 1
ATOM 727 N N . ASP A 1 89 ? 2.821 -11.622 8.926 1.00 89.25 89 ASP A N 1
ATOM 728 C CA . ASP A 1 89 ? 3.661 -11.187 7.792 1.00 89.25 89 ASP A CA 1
ATOM 729 C C . ASP A 1 89 ? 2.969 -10.239 6.797 1.00 89.25 89 ASP A C 1
ATOM 731 O O . ASP A 1 89 ? 3.621 -9.491 6.071 1.00 89.25 89 ASP A O 1
ATOM 735 N N . HIS A 1 90 ? 1.637 -10.272 6.727 1.00 88.50 90 HIS A N 1
ATOM 736 C CA . HIS A 1 90 ? 0.857 -9.413 5.836 1.00 88.50 90 HIS A CA 1
ATOM 737 C C . HIS A 1 90 ? 0.475 -8.064 6.466 1.00 88.50 90 HIS A C 1
ATOM 739 O O . HIS A 1 90 ? -0.091 -7.213 5.771 1.00 88.50 90 HIS A O 1
ATOM 745 N N . ALA A 1 91 ? 0.757 -7.853 7.755 1.00 91.94 91 ALA A N 1
ATOM 746 C CA . ALA A 1 91 ? 0.505 -6.584 8.419 1.00 91.94 91 ALA A CA 1
ATOM 747 C C . ALA A 1 91 ? 1.477 -5.504 7.942 1.00 91.94 91 ALA A C 1
ATOM 749 O O . ALA A 1 91 ? 2.651 -5.744 7.679 1.00 91.94 91 ALA A O 1
ATOM 750 N N . GLN A 1 92 ? 0.957 -4.290 7.812 1.00 91.50 92 GLN A N 1
ATOM 751 C CA . GLN A 1 92 ? 1.667 -3.153 7.253 1.00 91.50 92 GLN A CA 1
ATOM 752 C C . GLN A 1 92 ? 2.033 -2.166 8.346 1.00 91.50 92 GLN A C 1
ATOM 754 O O . GLN A 1 92 ? 1.194 -1.826 9.176 1.00 91.50 92 GLN A O 1
ATOM 759 N N . HIS A 1 93 ? 3.265 -1.665 8.327 1.00 89.56 93 HIS A N 1
ATOM 760 C CA . HIS A 1 93 ? 3.710 -0.671 9.295 1.00 89.56 93 HIS A CA 1
ATOM 761 C C . HIS A 1 93 ? 3.057 0.696 9.019 1.00 89.56 93 HIS A C 1
ATOM 763 O O . HIS A 1 93 ? 3.234 1.279 7.945 1.00 89.56 93 HIS A O 1
ATOM 769 N N . ILE A 1 94 ? 2.358 1.253 10.010 1.00 87.44 94 ILE A N 1
ATOM 770 C CA . ILE A 1 94 ? 1.592 2.508 9.903 1.00 87.44 94 ILE A CA 1
ATOM 771 C C . ILE A 1 94 ? 2.504 3.672 9.492 1.00 87.44 94 ILE A C 1
ATOM 773 O O . ILE A 1 94 ? 2.178 4.442 8.591 1.00 87.44 94 ILE A O 1
ATOM 777 N N . GLY A 1 95 ? 3.699 3.762 10.085 1.00 82.75 95 GLY A N 1
ATOM 778 C CA . GLY A 1 95 ? 4.665 4.825 9.777 1.00 82.75 95 GLY A CA 1
ATOM 779 C C . GLY A 1 95 ? 5.168 4.837 8.325 1.00 82.75 95 GLY A C 1
ATOM 780 O O . GLY A 1 95 ? 5.548 5.892 7.823 1.00 82.75 95 GLY A O 1
ATOM 781 N N . MET A 1 96 ? 5.138 3.699 7.619 1.00 84.94 96 MET A N 1
ATOM 782 C CA . MET A 1 96 ? 5.531 3.640 6.204 1.00 84.94 96 MET A CA 1
ATOM 783 C C . MET A 1 96 ? 4.387 4.060 5.275 1.00 84.94 96 MET A C 1
ATOM 785 O O . MET A 1 96 ? 4.619 4.427 4.122 1.00 84.94 96 MET A O 1
ATOM 789 N N . PHE A 1 97 ? 3.152 4.043 5.776 1.00 87.69 97 PHE A N 1
ATOM 790 C CA . PHE A 1 97 ? 1.963 4.191 4.953 1.00 87.69 97 PHE A CA 1
ATOM 791 C C . PHE A 1 97 ? 1.698 5.619 4.485 1.00 87.69 97 PHE A C 1
ATOM 793 O O . PHE A 1 97 ? 1.141 5.805 3.409 1.00 87.69 97 PHE A O 1
ATOM 800 N N . ASN A 1 98 ? 2.176 6.630 5.212 1.00 84.50 98 ASN A N 1
ATOM 801 C CA . ASN A 1 98 ? 2.110 8.018 4.744 1.00 84.50 98 ASN A CA 1
ATOM 802 C C . ASN A 1 98 ? 2.845 8.203 3.409 1.00 84.50 98 ASN A C 1
ATOM 804 O O . ASN A 1 98 ? 2.386 8.947 2.548 1.00 84.50 98 ASN A O 1
ATOM 808 N N . LYS A 1 99 ? 3.958 7.485 3.206 1.00 87.00 99 LYS A N 1
ATOM 809 C CA . LYS A 1 99 ? 4.696 7.510 1.938 1.00 87.00 99 LYS A CA 1
ATOM 810 C C . LYS A 1 99 ? 3.930 6.799 0.823 1.00 87.00 99 LYS A C 1
ATOM 812 O O . LYS A 1 99 ? 3.891 7.305 -0.288 1.00 87.00 99 LYS A O 1
ATOM 817 N N . VAL A 1 100 ? 3.299 5.668 1.134 1.00 89.56 100 VAL A N 1
ATOM 818 C CA . VAL A 1 100 ? 2.449 4.921 0.192 1.00 89.56 100 VAL A CA 1
ATOM 819 C C . VAL A 1 100 ? 1.263 5.777 -0.264 1.00 89.56 100 VAL A C 1
ATOM 821 O O . VAL A 1 100 ? 0.998 5.863 -1.458 1.00 89.56 100 VAL A O 1
ATOM 824 N N . ILE A 1 101 ? 0.588 6.451 0.673 1.00 88.50 101 ILE A N 1
ATOM 825 C CA . ILE A 1 101 ? -0.502 7.390 0.376 1.00 88.50 101 ILE A CA 1
ATOM 826 C C . ILE A 1 101 ? 0.014 8.521 -0.515 1.00 88.50 101 ILE A C 1
ATOM 828 O O . ILE A 1 101 ? -0.561 8.759 -1.571 1.00 88.50 101 ILE A O 1
ATOM 832 N N . ALA A 1 102 ? 1.120 9.167 -0.136 1.00 86.50 102 ALA A N 1
ATOM 833 C CA . ALA A 1 102 ? 1.695 10.266 -0.907 1.00 86.50 102 ALA A CA 1
ATOM 834 C C . ALA A 1 102 ? 2.116 9.843 -2.325 1.00 86.50 102 ALA A C 1
ATOM 836 O O . ALA A 1 102 ? 1.920 10.603 -3.271 1.00 86.50 102 ALA A O 1
ATOM 837 N N . ASP A 1 103 ? 2.662 8.636 -2.494 1.00 86.94 103 ASP A N 1
ATOM 838 C CA . ASP A 1 103 ? 3.025 8.095 -3.805 1.00 86.94 103 ASP A CA 1
ATOM 839 C C . ASP A 1 103 ? 1.785 7.974 -4.709 1.00 86.94 103 ASP A C 1
ATOM 841 O O . ASP A 1 103 ? 1.819 8.426 -5.855 1.00 86.94 103 ASP A O 1
ATOM 845 N N . VAL A 1 104 ? 0.670 7.451 -4.187 1.00 86.19 104 VAL A N 1
ATOM 846 C CA . VAL A 1 104 ? -0.593 7.329 -4.939 1.00 86.19 104 VAL A CA 1
ATOM 847 C C . VAL A 1 104 ? -1.254 8.697 -5.172 1.00 86.19 104 VAL A C 1
ATOM 849 O O . VAL A 1 104 ? -1.685 8.990 -6.284 1.00 86.19 104 VAL A O 1
ATOM 852 N N . GLU A 1 105 ? -1.263 9.594 -4.186 1.00 85.12 105 GLU A N 1
ATOM 853 C CA . GLU A 1 105 ? -1.815 10.953 -4.333 1.00 85.12 105 GLU A CA 1
ATOM 854 C C . GLU A 1 105 ? -1.018 11.815 -5.320 1.00 85.12 105 GLU A C 1
ATOM 856 O O . GLU A 1 105 ? -1.581 12.635 -6.052 1.00 85.12 105 GLU A O 1
ATOM 861 N N . SER A 1 106 ? 0.301 11.622 -5.385 1.00 79.25 106 SER A N 1
ATOM 862 C CA . SER A 1 106 ? 1.150 12.285 -6.378 1.00 79.25 106 SER A CA 1
ATOM 863 C C . SER A 1 106 ? 0.800 11.877 -7.811 1.00 79.25 106 SER A C 1
ATOM 865 O O . SER A 1 106 ? 1.137 12.593 -8.748 1.00 79.25 106 SER A O 1
ATOM 867 N N . PHE A 1 107 ? 0.110 10.751 -7.998 1.00 69.62 107 PHE A N 1
ATOM 868 C CA . PHE A 1 107 ? -0.462 10.365 -9.280 1.00 69.62 107 PHE A CA 1
ATOM 869 C C . PHE A 1 107 ? -1.849 10.988 -9.485 1.00 69.62 107 PHE A C 1
ATOM 871 O O . PHE A 1 107 ? -2.071 11.619 -10.518 1.00 69.62 107 PHE A O 1
ATOM 878 N N . ASP A 1 108 ? -2.750 10.885 -8.502 1.00 64.00 108 ASP A N 1
ATOM 879 C CA . ASP A 1 108 ? -4.114 11.427 -8.626 1.00 64.00 108 ASP A CA 1
ATOM 880 C C . ASP A 1 108 ? -4.115 12.945 -8.870 1.00 64.00 108 ASP A C 1
ATOM 882 O O . ASP A 1 108 ? -4.860 13.445 -9.711 1.00 64.00 108 ASP A O 1
ATOM 886 N N . SER A 1 109 ? -3.210 13.684 -8.224 1.00 56.34 109 SER A N 1
ATOM 887 C CA . SER A 1 109 ? -3.021 15.129 -8.440 1.00 56.34 109 SER A CA 1
ATOM 888 C C .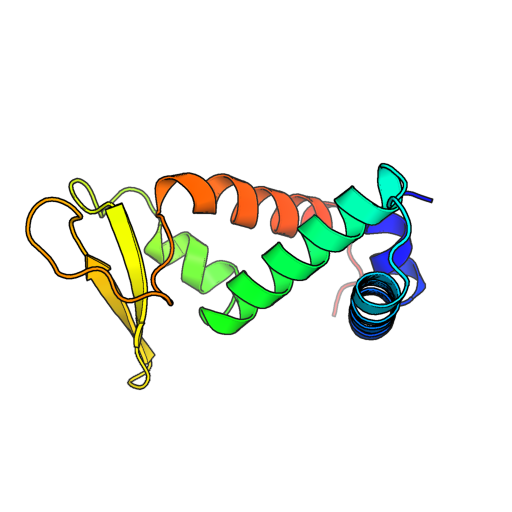 SER A 1 109 ? -2.513 15.500 -9.842 1.00 56.34 109 SER A C 1
ATOM 890 O O . SER A 1 109 ? -2.675 16.644 -10.266 1.00 56.34 109 SER A O 1
ATOM 892 N N . TYR A 1 110 ? -1.931 14.547 -10.577 1.00 50.38 110 TYR A N 1
ATOM 893 C CA . TYR A 1 110 ? -1.491 14.712 -11.965 1.00 50.38 110 TYR A CA 1
ATOM 894 C C . TYR A 1 110 ? -2.553 14.321 -12.990 1.00 50.38 110 TYR A C 1
ATOM 896 O O . TYR A 1 110 ? -2.287 14.454 -14.182 1.00 50.38 110 TYR A O 1
ATOM 904 N N . THR A 1 111 ? -3.743 13.875 -12.575 1.00 48.28 111 THR A N 1
ATOM 905 C CA . THR A 1 111 ? -4.892 13.785 -13.482 1.00 48.28 111 THR A CA 1
ATOM 906 C C . THR A 1 111 ? -5.553 15.167 -13.566 1.00 48.28 111 THR A C 1
ATOM 908 O O . THR A 1 111 ? -6.270 15.571 -12.648 1.00 48.28 111 THR A O 1
ATOM 911 N N . PRO A 1 112 ? -5.332 15.964 -14.633 1.00 40.22 112 PRO A N 1
ATOM 912 C CA . PRO A 1 112 ? -6.134 17.157 -14.812 1.00 40.22 112 PRO A CA 1
ATOM 913 C C . PRO A 1 112 ? -7.509 16.667 -15.244 1.00 40.22 112 PRO A C 1
ATOM 915 O O . PRO A 1 112 ? -7.624 16.123 -16.337 1.00 40.22 112 PRO A O 1
ATOM 918 N N . MET A 1 113 ? -8.518 16.818 -14.380 1.00 42.34 113 MET A N 1
ATOM 919 C CA . MET A 1 113 ? -9.943 16.861 -14.738 1.00 42.34 113 MET A CA 1
ATOM 920 C C . MET A 1 113 ? -10.301 16.125 -16.047 1.00 42.34 113 MET A C 1
ATOM 922 O O . MET A 1 113 ? -10.815 16.732 -16.983 1.00 42.34 113 MET A O 1
ATOM 926 N N . MET A 1 114 ? -10.091 14.811 -16.133 1.00 37.66 114 MET A N 1
ATOM 927 C CA . MET A 1 114 ? -10.882 14.007 -17.066 1.00 37.66 114 MET A CA 1
ATOM 928 C C . MET A 1 114 ? -12.137 13.598 -16.307 1.00 37.66 114 MET A C 1
ATOM 930 O O . MET A 1 114 ? -12.283 12.498 -15.787 1.00 37.66 114 MET A O 1
ATOM 934 N N . SER A 1 115 ? -12.978 14.619 -16.132 1.00 39.06 115 SER A N 1
ATOM 935 C CA . SER A 1 115 ? -14.318 14.549 -15.577 1.00 39.06 115 SER A CA 1
ATOM 936 C C . SER A 1 115 ? -15.143 13.502 -16.320 1.00 39.06 115 SER A C 1
ATOM 938 O O . SER A 1 115 ? -15.294 13.628 -17.528 1.00 39.06 115 SER A O 1
ATOM 940 N N . ARG A 1 116 ? -15.708 12.584 -15.525 1.00 37.12 116 ARG A N 1
ATOM 941 C CA . ARG A 1 116 ? -17.064 12.002 -15.596 1.00 37.12 116 ARG A CA 1
ATOM 942 C C . ARG A 1 116 ? -17.564 11.480 -16.939 1.00 37.12 116 ARG A C 1
ATOM 944 O O . ARG A 1 116 ? -17.826 12.299 -17.841 1.00 37.12 116 ARG A O 1
#

Organism: NCBI:txid2731247

Secondary structure (DSSP, 8-state):
--HHHHHHHHHHHHHHHHHHHHHTS-PPPPHHHHHHHHHHHHHHHHHHTT-HHHHHHHTSS--TT--EEEE-TTS-EEEE-TTTS---TT-EEHHHHHHHHHHHHHHHTT------

Sequence (116 aa):
MKANEFVLKYGWDAAKRLVENNKHTGRTLSPSELELKRLVESHELVEKLGGLERVKKAIDGKHIGYTHFYLHSNGRYVFLDHYVDFIPDHAQHIGMFNKVIADVESFDSYTPMMSR

Foldseek 3Di:
DALLVCCVVPNLVVLVVVLVVVVPPPDDDDPRNVLNNLLSVLQVLQVQLPHLVNLCVVLVVPPPQFFWWGQDPVRDIDTHHPVPDDDDPSIDTSVCNVVSSVSNVVNVVPPDPPDD